Protein AF-A0A952ABS6-F1 (afdb_monomer_lite)

Structure (mmCIF, N/CA/C/O backbone):
data_AF-A0A952ABS6-F1
#
_entry.id   AF-A0A952ABS6-F1
#
loop_
_atom_site.group_PDB
_atom_site.id
_atom_site.type_symbol
_atom_site.label_atom_id
_atom_site.label_alt_id
_atom_site.label_comp_id
_atom_site.label_asym_id
_atom_site.label_entity_id
_atom_site.label_seq_id
_atom_site.pdbx_PDB_ins_code
_atom_site.Cartn_x
_atom_site.Cartn_y
_atom_site.Cartn_z
_atom_site.occupancy
_atom_site.B_iso_or_equiv
_atom_site.auth_seq_id
_atom_site.auth_comp_id
_atom_site.auth_asym_id
_atom_site.auth_atom_id
_atom_site.pdbx_PDB_model_num
ATOM 1 N N . MET A 1 1 ? -28.566 24.657 28.732 1.00 43.69 1 MET A N 1
ATOM 2 C CA . MET A 1 1 ? -28.739 23.446 27.891 1.00 43.69 1 MET A CA 1
ATOM 3 C C . MET A 1 1 ? -27.414 23.013 27.232 1.00 43.69 1 MET A C 1
ATOM 5 O O . MET A 1 1 ? -27.312 23.032 26.015 1.00 43.69 1 MET A O 1
ATOM 9 N N . ALA A 1 2 ? -26.382 22.631 28.003 1.00 53.41 2 ALA A N 1
ATOM 10 C CA . ALA A 1 2 ? -25.052 22.272 27.458 1.00 53.41 2 ALA A CA 1
ATOM 11 C C . ALA A 1 2 ? -24.601 20.821 27.749 1.00 53.41 2 ALA A C 1
ATOM 13 O O . ALA A 1 2 ? -23.587 20.371 27.221 1.00 53.41 2 ALA A O 1
ATOM 14 N N . VAL A 1 3 ? -25.370 20.070 28.546 1.00 54.31 3 VAL A N 1
ATOM 15 C CA . VAL A 1 3 ? -24.976 18.758 29.097 1.00 54.31 3 VAL A CA 1
ATOM 16 C C . VAL A 1 3 ? -24.986 17.621 28.054 1.00 54.31 3 VAL A C 1
ATOM 18 O O . VAL A 1 3 ? -24.250 16.655 28.204 1.00 54.31 3 VAL A O 1
ATOM 21 N N . GLY A 1 4 ? -25.715 17.751 26.937 1.00 58.44 4 GLY A N 1
ATOM 22 C CA . GLY A 1 4 ? -25.792 16.701 25.902 1.00 58.44 4 GLY A CA 1
ATOM 23 C C . GLY A 1 4 ? -24.719 16.742 24.798 1.00 58.44 4 GLY A C 1
ATOM 24 O O . GLY A 1 4 ? -24.521 15.750 24.103 1.00 58.44 4 GLY A O 1
ATOM 25 N N . ARG A 1 5 ? -24.003 17.862 24.603 1.00 61.94 5 ARG A N 1
ATOM 26 C CA . ARG A 1 5 ? -23.089 18.034 23.447 1.00 61.94 5 ARG A CA 1
ATOM 27 C C . ARG A 1 5 ? -21.699 17.431 23.674 1.00 61.94 5 ARG A C 1
ATOM 29 O O . ARG A 1 5 ? -21.078 16.942 22.735 1.00 61.94 5 ARG A O 1
ATOM 36 N N . GLN A 1 6 ? -21.221 17.454 24.915 1.00 67.75 6 GLN A N 1
ATOM 37 C CA . GLN A 1 6 ? -19.908 16.925 25.292 1.00 67.75 6 GLN A CA 1
ATOM 38 C C . GLN A 1 6 ? -19.777 15.392 25.153 1.00 67.75 6 GLN A C 1
ATOM 40 O O . GLN A 1 6 ? -18.781 14.957 24.569 1.00 67.75 6 GLN A O 1
ATOM 45 N N . PRO A 1 7 ? -20.747 14.555 25.587 1.00 73.69 7 PRO A N 1
ATOM 46 C CA . PRO A 1 7 ? -20.648 13.101 25.401 1.00 73.69 7 PRO A CA 1
ATOM 47 C C . PRO A 1 7 ? -20.715 12.691 23.922 1.00 73.69 7 PRO A C 1
ATOM 49 O O . PRO A 1 7 ? -19.997 11.781 23.497 1.00 73.69 7 PRO A O 1
ATOM 52 N N . ALA A 1 8 ? -21.504 13.408 23.113 1.00 82.88 8 ALA A N 1
ATOM 53 C CA . ALA A 1 8 ? -21.581 13.193 21.669 1.00 82.88 8 ALA A CA 1
ATOM 54 C C . ALA A 1 8 ? -20.258 13.544 20.966 1.00 82.88 8 ALA A C 1
ATOM 56 O O . ALA A 1 8 ? -19.750 12.747 20.180 1.00 82.88 8 ALA A O 1
ATOM 57 N N . LEU A 1 9 ? -19.655 14.695 21.292 1.00 87.06 9 LEU A N 1
ATOM 58 C CA . LEU A 1 9 ? -18.362 15.103 20.731 1.00 87.06 9 LEU A CA 1
ATOM 59 C C . LEU A 1 9 ? -17.240 14.126 21.106 1.00 87.06 9 LEU A C 1
ATOM 61 O O . LEU A 1 9 ? -16.433 13.767 20.252 1.00 87.06 9 LEU A O 1
ATOM 65 N N . ARG A 1 10 ? -17.207 13.665 22.362 1.00 87.88 10 ARG A N 1
ATOM 66 C CA . ARG A 1 10 ? -16.225 12.678 22.835 1.00 87.88 10 ARG A CA 1
ATOM 67 C C . ARG A 1 10 ? -16.349 11.355 22.078 1.00 87.88 10 ARG A C 1
ATOM 69 O O . ARG A 1 10 ? -15.339 10.805 21.648 1.00 87.88 10 ARG A O 1
ATOM 76 N N . SER A 1 11 ? -17.575 10.874 21.891 1.00 88.19 11 SER A N 1
ATOM 77 C CA . SER A 1 11 ? -17.846 9.636 21.151 1.00 88.19 11 SER A CA 1
ATOM 78 C C . SER A 1 11 ? -17.465 9.765 19.676 1.00 88.19 11 SER A C 1
ATOM 80 O O . SER A 1 11 ? -16.842 8.865 19.120 1.00 88.19 11 SER A O 1
ATOM 82 N N . LEU A 1 12 ? -17.765 10.914 19.061 1.00 90.75 12 LEU A N 1
A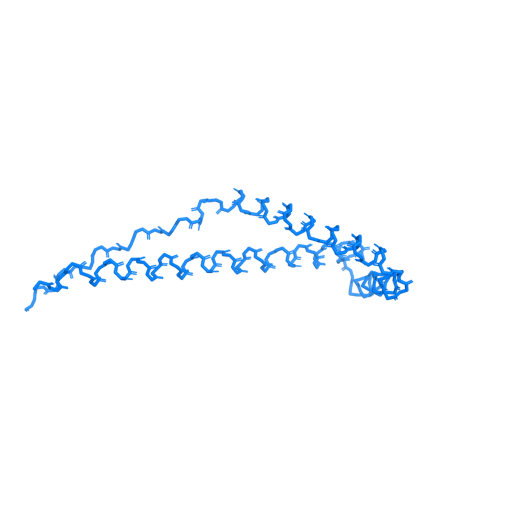TOM 83 C CA . LEU A 1 12 ? -17.406 11.208 17.676 1.00 90.75 12 LEU A CA 1
ATOM 84 C C . LEU A 1 12 ? -15.883 11.279 17.480 1.00 90.75 12 LEU A C 1
ATOM 86 O O . LEU A 1 12 ? -15.354 10.679 16.548 1.00 90.75 12 LEU A O 1
ATOM 90 N N . LEU A 1 13 ? -15.168 11.971 18.372 1.00 92.94 13 LEU A N 1
ATOM 91 C CA . LEU A 1 13 ? -13.707 12.055 18.333 1.00 92.94 13 LEU A CA 1
ATOM 92 C C . LEU A 1 13 ? -13.066 10.675 18.505 1.00 92.94 13 LEU A C 1
ATOM 94 O O . LEU A 1 13 ? -12.170 10.316 17.745 1.00 92.94 13 LEU A O 1
ATOM 98 N N . HIS A 1 14 ? -13.551 9.890 19.470 1.00 91.69 14 HIS A N 1
ATOM 99 C CA . HIS A 1 14 ? -13.095 8.519 19.681 1.00 91.69 14 HIS A CA 1
ATOM 100 C C . HIS A 1 14 ? -13.315 7.654 18.436 1.00 91.69 14 HIS A C 1
ATOM 102 O O . HIS A 1 14 ? -12.404 6.946 18.012 1.00 91.69 14 HIS A O 1
ATOM 108 N N . PHE A 1 15 ? -14.488 7.768 17.808 1.00 92.81 15 PHE A N 1
ATOM 109 C CA . PHE A 1 15 ? -14.789 7.068 16.566 1.00 92.81 15 PHE A CA 1
ATOM 110 C C . PHE A 1 15 ? -13.811 7.422 15.444 1.00 92.81 15 PHE A C 1
ATOM 112 O O . PHE A 1 15 ? -13.237 6.522 14.834 1.00 92.81 15 PHE A O 1
ATOM 119 N N . TYR A 1 16 ? -13.566 8.711 15.198 1.00 94.88 16 TYR A N 1
ATOM 120 C CA . TYR A 1 16 ? -12.642 9.128 14.143 1.00 94.88 16 TYR A CA 1
ATOM 121 C C . TYR A 1 16 ? -11.192 8.744 14.433 1.00 94.88 16 TYR A C 1
ATOM 123 O O . TYR A 1 16 ? -10.505 8.290 13.522 1.00 94.88 16 TYR A O 1
ATOM 131 N N . LEU A 1 17 ? -10.724 8.865 15.679 1.00 96.00 17 LEU A N 1
ATOM 132 C CA . LEU A 1 17 ? -9.381 8.412 16.057 1.00 96.00 17 LEU A CA 1
ATOM 133 C C . LEU A 1 17 ? -9.213 6.910 15.813 1.00 96.00 17 LEU A C 1
ATOM 135 O O . LEU A 1 17 ? -8.210 6.486 15.238 1.00 96.00 17 LEU A O 1
ATOM 139 N N . HIS A 1 18 ? -10.215 6.113 16.188 1.00 95.81 18 HIS A N 1
ATOM 140 C CA . HIS A 1 18 ? -10.217 4.674 15.946 1.00 95.81 18 HIS A CA 1
ATOM 141 C C . HIS A 1 18 ? -10.241 4.345 14.452 1.00 95.81 18 HIS A C 1
ATOM 143 O O . HIS A 1 18 ? -9.446 3.530 13.988 1.00 95.81 18 HIS A O 1
ATOM 149 N N . LEU A 1 19 ? -11.095 5.018 13.677 1.00 95.31 19 LEU A N 1
ATOM 150 C CA . LEU A 1 19 ? -11.196 4.824 12.231 1.00 95.31 19 LEU A CA 1
ATOM 151 C C . LEU A 1 19 ? -9.892 5.199 11.510 1.00 95.31 19 LEU A C 1
ATOM 153 O O . LEU A 1 19 ? -9.447 4.468 10.622 1.00 95.31 19 LEU A O 1
ATOM 157 N N . ILE A 1 20 ? -9.250 6.301 11.909 1.00 97.31 20 ILE A N 1
ATOM 158 C CA . ILE A 1 20 ? -7.944 6.719 11.385 1.00 97.31 20 ILE A CA 1
ATOM 159 C C . ILE A 1 20 ? -6.883 5.680 11.747 1.00 97.31 20 ILE A C 1
ATOM 161 O O . ILE A 1 20 ? -6.138 5.254 10.869 1.00 97.31 20 ILE A O 1
ATOM 165 N N . GLY A 1 21 ? -6.842 5.216 12.999 1.00 96.69 21 GLY A N 1
ATOM 166 C CA . GLY A 1 21 ? -5.911 4.173 13.435 1.00 96.69 21 GLY A CA 1
ATOM 167 C C . GLY A 1 21 ? -6.102 2.863 12.668 1.00 96.69 21 GLY A C 1
ATOM 168 O O . GLY A 1 21 ? -5.134 2.260 12.195 1.00 96.69 21 GLY A O 1
ATOM 169 N N . PHE A 1 22 ? -7.349 2.441 12.465 1.00 97.31 22 PHE A N 1
ATOM 170 C CA . PHE A 1 22 ? -7.695 1.274 11.658 1.00 97.31 22 PHE A CA 1
ATOM 171 C C . PHE A 1 22 ? -7.248 1.437 10.198 1.00 97.31 22 PHE A C 1
ATOM 173 O O . PHE A 1 22 ? -6.608 0.541 9.642 1.00 97.31 22 PHE A O 1
ATOM 180 N N . THR A 1 23 ? -7.526 2.589 9.588 1.00 96.25 23 THR A N 1
ATOM 181 C CA . THR A 1 23 ? -7.174 2.877 8.189 1.00 96.25 23 THR A CA 1
ATOM 182 C C . THR A 1 23 ? -5.661 2.959 8.003 1.00 96.25 23 THR A C 1
ATOM 184 O O . THR A 1 23 ? -5.114 2.278 7.139 1.00 96.25 23 THR A O 1
ATOM 187 N N . ALA A 1 24 ? -4.963 3.715 8.854 1.00 97.38 24 ALA A N 1
ATOM 188 C CA . ALA A 1 24 ? -3.513 3.879 8.799 1.00 97.38 24 ALA A CA 1
ATOM 189 C C . ALA A 1 24 ? -2.784 2.547 9.006 1.00 97.38 24 ALA A C 1
ATOM 191 O O . ALA A 1 24 ? -1.886 2.206 8.241 1.00 97.38 24 ALA A O 1
ATOM 192 N N . SER A 1 25 ? -3.209 1.746 9.988 1.00 97.69 25 SER A N 1
ATOM 193 C CA . SER A 1 25 ? -2.635 0.411 10.193 1.00 97.69 25 SER A CA 1
ATOM 194 C C . SER A 1 25 ? -2.944 -0.541 9.035 1.00 97.69 25 SER A C 1
ATOM 196 O O . SER A 1 25 ? -2.095 -1.352 8.682 1.00 97.69 25 SER A O 1
ATOM 198 N N . THR A 1 26 ? -4.121 -0.447 8.404 1.00 97.38 26 THR A N 1
ATOM 199 C CA . THR A 1 26 ? -4.435 -1.237 7.197 1.00 97.38 26 THR A CA 1
ATOM 200 C C . THR A 1 26 ? -3.518 -0.855 6.040 1.00 97.38 26 THR A C 1
ATOM 202 O O . THR A 1 26 ? -2.943 -1.741 5.417 1.00 97.38 26 THR A O 1
ATOM 205 N N . LEU A 1 27 ? -3.315 0.443 5.802 1.00 96.50 27 LEU A N 1
ATOM 206 C CA . LEU A 1 27 ? -2.397 0.939 4.775 1.00 96.50 27 LEU A CA 1
ATOM 207 C C . LEU A 1 27 ? -0.943 0.527 5.056 1.00 96.50 27 LEU A C 1
ATOM 209 O O . LEU A 1 27 ? -0.208 0.143 4.149 1.00 96.50 27 LEU A O 1
ATOM 213 N N . LEU A 1 28 ? -0.515 0.559 6.318 1.00 98.12 28 LEU A N 1
ATOM 214 C CA . LEU A 1 28 ? 0.820 0.099 6.691 1.00 98.12 28 LEU A CA 1
ATOM 215 C C . LEU A 1 28 ? 0.988 -1.404 6.428 1.00 98.12 28 LEU A C 1
ATOM 217 O O . LEU A 1 28 ? 2.020 -1.828 5.913 1.00 98.12 28 LEU A O 1
ATOM 221 N N . LEU A 1 29 ? -0.038 -2.206 6.721 1.00 98.25 29 LEU A N 1
ATOM 222 C CA . LEU A 1 29 ? -0.036 -3.638 6.430 1.00 98.25 29 LEU A CA 1
ATOM 223 C C . LEU A 1 29 ? -0.022 -3.930 4.924 1.00 98.25 29 LEU A C 1
ATOM 225 O O . LEU A 1 29 ? 0.668 -4.863 4.523 1.00 98.25 29 LEU A O 1
ATOM 229 N N . THR A 1 30 ? -0.707 -3.149 4.076 1.00 97.88 30 THR A N 1
ATOM 230 C CA . THR A 1 30 ? -0.610 -3.338 2.614 1.00 97.88 30 THR A CA 1
ATOM 231 C C . THR A 1 30 ? 0.819 -3.115 2.122 1.00 97.88 30 THR A C 1
ATOM 233 O O . THR A 1 30 ? 1.342 -3.936 1.373 1.00 97.88 30 THR A O 1
ATOM 236 N N . TRP A 1 31 ? 1.486 -2.056 2.596 1.00 97.56 31 TRP A N 1
ATOM 237 C CA . TRP A 1 31 ? 2.897 -1.806 2.280 1.00 97.56 31 TRP A CA 1
ATOM 238 C C . TRP A 1 31 ? 3.821 -2.896 2.827 1.00 97.56 31 TRP A C 1
ATOM 240 O O . TRP A 1 31 ? 4.707 -3.363 2.112 1.00 97.56 31 TRP A O 1
ATOM 250 N N . GLY A 1 32 ? 3.584 -3.346 4.062 1.00 97.81 32 GLY A N 1
ATOM 251 C CA . GLY A 1 32 ? 4.318 -4.454 4.669 1.00 97.81 32 GLY A CA 1
ATOM 252 C C . GLY A 1 32 ? 4.190 -5.746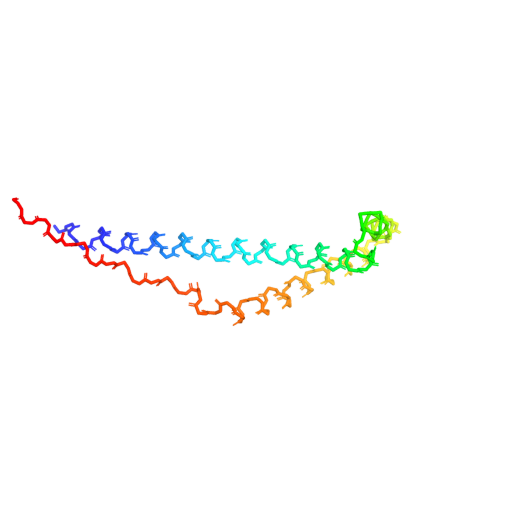 3.863 1.00 97.81 32 GLY A C 1
ATOM 253 O O . GLY A 1 32 ? 5.190 -6.416 3.628 1.00 97.81 32 GLY A O 1
ATOM 254 N N . LEU A 1 33 ? 2.994 -6.068 3.365 1.00 97.81 33 LEU A N 1
ATOM 255 C CA . LEU A 1 33 ? 2.776 -7.240 2.515 1.00 97.81 33 LEU A CA 1
ATOM 256 C C . LEU A 1 33 ? 3.489 -7.128 1.164 1.00 97.81 33 LEU A C 1
ATOM 258 O O . LEU A 1 33 ? 4.048 -8.124 0.710 1.00 97.81 33 LEU A O 1
ATOM 262 N N . PHE A 1 34 ? 3.554 -5.944 0.546 1.00 95.75 34 PHE A N 1
ATOM 263 C CA . PHE A 1 34 ? 4.389 -5.760 -0.647 1.00 95.75 34 PHE A CA 1
ATOM 264 C C . PHE A 1 34 ? 5.873 -5.935 -0.343 1.00 95.75 34 PHE A C 1
ATOM 266 O O . PHE A 1 34 ? 6.557 -6.646 -1.072 1.00 95.75 34 PHE A O 1
ATOM 273 N N . ALA A 1 35 ? 6.373 -5.346 0.743 1.00 95.38 35 ALA A N 1
ATOM 274 C CA . ALA A 1 35 ? 7.764 -5.530 1.142 1.00 95.38 35 ALA A CA 1
ATOM 275 C C . ALA A 1 35 ? 8.081 -7.017 1.381 1.00 95.38 35 ALA A C 1
ATOM 277 O O . ALA A 1 35 ? 9.049 -7.536 0.828 1.00 95.38 35 ALA A O 1
ATOM 278 N N . LEU A 1 36 ? 7.223 -7.729 2.120 1.00 97.12 36 LEU A N 1
ATOM 279 C CA . LEU A 1 36 ? 7.347 -9.170 2.360 1.00 97.12 36 LEU A CA 1
ATOM 280 C C . LEU A 1 36 ? 7.281 -9.986 1.066 1.00 97.12 36 LEU A C 1
ATOM 282 O O . LEU A 1 36 ? 8.031 -10.946 0.921 1.00 97.12 36 LEU A O 1
ATOM 286 N N . PHE A 1 37 ? 6.438 -9.596 0.108 1.00 96.19 37 PHE A N 1
ATOM 287 C CA . PHE A 1 37 ? 6.380 -10.231 -1.206 1.00 96.19 37 PHE A CA 1
ATOM 288 C C . PHE A 1 37 ? 7.711 -10.099 -1.957 1.00 96.19 37 PHE A C 1
ATOM 290 O O . PHE A 1 37 ? 8.231 -11.092 -2.461 1.00 96.19 37 PHE A O 1
ATOM 297 N N . PHE A 1 38 ? 8.314 -8.908 -1.978 1.00 96.44 38 PHE A N 1
ATOM 298 C CA . PHE A 1 38 ? 9.629 -8.705 -2.594 1.00 96.44 38 PHE A CA 1
ATOM 299 C C . PHE A 1 38 ? 10.746 -9.457 -1.860 1.00 96.44 38 PHE A C 1
ATOM 301 O O . PHE A 1 38 ? 11.624 -10.022 -2.509 1.00 96.44 38 PHE A O 1
ATOM 308 N N . VAL A 1 39 ? 10.697 -9.521 -0.526 1.00 98.12 39 VAL A N 1
ATOM 309 C CA . VAL A 1 39 ? 11.619 -10.338 0.280 1.00 98.12 39 VAL A CA 1
ATOM 310 C C . VAL A 1 39 ? 11.479 -11.820 -0.073 1.00 98.12 39 VAL A C 1
ATOM 312 O O . VAL A 1 39 ? 12.486 -12.490 -0.290 1.00 98.12 39 VAL A O 1
ATOM 315 N N . ALA A 1 40 ? 10.251 -12.327 -0.195 1.00 98.12 40 ALA A N 1
ATOM 316 C CA . ALA A 1 40 ? 9.991 -13.712 -0.578 1.00 98.12 40 ALA A CA 1
ATOM 317 C C . ALA A 1 40 ? 10.505 -14.016 -1.998 1.00 98.12 40 ALA A C 1
ATOM 319 O O . ALA A 1 40 ? 11.186 -15.020 -2.201 1.00 98.12 40 ALA A O 1
ATOM 320 N N . LEU A 1 41 ? 10.270 -13.121 -2.966 1.00 97.56 41 LEU A N 1
ATOM 321 C CA . LEU A 1 41 ? 10.829 -13.230 -4.322 1.00 97.56 41 LEU A CA 1
ATOM 322 C C . LEU A 1 41 ? 12.364 -13.139 -4.354 1.00 97.56 41 LEU A C 1
ATOM 324 O O . LEU A 1 41 ? 13.002 -13.681 -5.253 1.00 97.56 41 LEU A O 1
ATOM 328 N N . GLY A 1 42 ? 12.958 -12.446 -3.384 1.00 97.00 42 GLY A N 1
ATOM 329 C CA . GLY A 1 42 ? 14.400 -12.350 -3.169 1.00 97.00 42 GLY A CA 1
ATOM 330 C C . GLY A 1 42 ? 15.006 -13.531 -2.403 1.00 97.00 42 GLY A C 1
ATOM 331 O O . GLY A 1 42 ? 16.143 -13.433 -1.942 1.00 97.00 42 GLY A O 1
ATOM 332 N N . GLY A 1 43 ? 14.262 -14.622 -2.194 1.00 97.31 43 GLY A N 1
ATOM 333 C CA . GLY A 1 43 ? 14.751 -15.782 -1.444 1.00 97.31 43 GLY A CA 1
ATOM 334 C C . GLY A 1 43 ? 14.993 -15.490 0.039 1.00 97.31 43 GLY A C 1
ATOM 335 O O . GLY A 1 43 ? 15.901 -16.063 0.631 1.00 97.31 43 GLY A O 1
ATOM 336 N N . PHE A 1 44 ? 14.214 -14.578 0.630 1.00 97.62 44 PHE A N 1
ATOM 337 C CA . PHE A 1 44 ? 14.337 -14.138 2.026 1.00 97.62 44 PHE A CA 1
ATOM 338 C C . PHE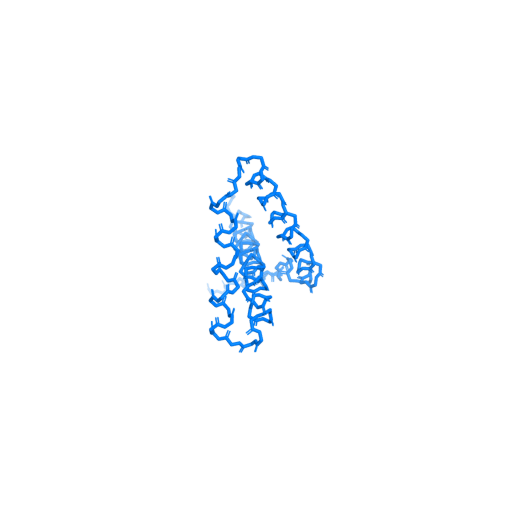 A 1 44 ? 15.698 -13.518 2.382 1.00 97.62 44 PHE A C 1
ATOM 340 O O . PHE A 1 44 ? 16.136 -13.578 3.528 1.00 97.62 44 PHE A O 1
ATOM 347 N N . SER A 1 45 ? 16.354 -12.882 1.408 1.00 97.12 45 SER A N 1
ATOM 348 C CA . SER A 1 45 ? 17.637 -12.195 1.589 1.00 97.12 45 SER A CA 1
ATOM 349 C C . SER A 1 45 ? 17.534 -10.700 1.280 1.00 97.12 45 SER A C 1
ATOM 351 O O . SER A 1 45 ? 16.705 -10.273 0.471 1.00 97.12 45 SER A O 1
ATOM 353 N N . LEU A 1 46 ? 18.397 -9.893 1.909 1.00 97.19 46 LEU A N 1
ATOM 354 C CA . LEU A 1 46 ? 18.480 -8.459 1.622 1.00 97.19 46 LEU A CA 1
ATOM 355 C C . LEU A 1 46 ? 18.987 -8.205 0.196 1.00 97.19 46 LEU A C 1
ATOM 357 O O . LEU A 1 46 ? 18.422 -7.371 -0.508 1.00 97.19 46 LEU A O 1
ATOM 361 N N . ASP A 1 47 ? 19.988 -8.963 -0.254 1.00 98.00 47 ASP A N 1
ATOM 362 C CA . ASP A 1 47 ? 20.524 -8.853 -1.615 1.00 98.00 47 ASP A CA 1
ATOM 363 C C . ASP A 1 47 ? 19.463 -9.199 -2.662 1.00 98.00 47 ASP A C 1
ATOM 365 O O . ASP A 1 47 ? 19.288 -8.480 -3.647 1.00 98.00 47 ASP A O 1
ATOM 369 N N . GLY A 1 48 ? 18.684 -10.256 -2.419 1.00 97.75 48 GLY A N 1
ATOM 370 C CA . GLY A 1 48 ? 17.570 -10.625 -3.280 1.00 97.75 48 GLY A CA 1
ATOM 371 C C . GLY A 1 48 ? 16.460 -9.575 -3.291 1.00 97.75 48 GLY A C 1
ATOM 372 O O . GLY A 1 48 ? 15.963 -9.245 -4.366 1.00 97.75 48 GLY A O 1
ATOM 373 N N . LEU A 1 49 ? 16.106 -8.992 -2.138 1.00 97.75 49 LEU A N 1
ATOM 374 C CA . LEU A 1 49 ? 15.173 -7.860 -2.073 1.00 97.75 49 LEU A CA 1
ATOM 375 C C . LEU A 1 49 ? 15.670 -6.691 -2.939 1.00 97.75 49 LEU A C 1
ATOM 377 O O . LEU A 1 49 ? 14.926 -6.198 -3.789 1.00 97.75 49 LEU A O 1
ATOM 381 N N . MET A 1 50 ? 16.926 -6.274 -2.762 1.00 98.00 50 MET A N 1
ATOM 382 C CA . MET A 1 50 ? 17.521 -5.178 -3.534 1.00 98.00 50 MET A CA 1
ATOM 383 C C . MET A 1 50 ? 17.555 -5.493 -5.031 1.00 98.00 50 MET A C 1
ATOM 385 O O . MET A 1 50 ? 17.253 -4.625 -5.852 1.00 98.00 50 MET A O 1
ATOM 389 N N . HIS A 1 51 ? 17.826 -6.745 -5.399 1.00 98.19 51 HIS A N 1
ATOM 390 C CA . HIS A 1 51 ? 17.782 -7.190 -6.787 1.00 98.19 51 HIS A CA 1
ATOM 391 C C . HIS A 1 51 ? 16.370 -7.082 -7.387 1.00 98.19 51 HIS A C 1
ATOM 393 O O . HIS A 1 51 ? 16.207 -6.551 -8.488 1.00 98.19 51 HIS A O 1
ATOM 399 N N . GLN A 1 52 ? 15.330 -7.513 -6.663 1.00 97.62 52 GLN A N 1
ATOM 400 C CA . GLN A 1 52 ? 13.944 -7.397 -7.133 1.00 97.62 52 GLN A CA 1
ATOM 401 C C . GLN A 1 52 ? 13.480 -5.935 -7.236 1.00 97.62 52 GLN A C 1
ATOM 403 O O . GLN A 1 52 ? 12.819 -5.567 -8.210 1.00 97.62 52 GLN A O 1
ATOM 408 N N . LEU A 1 53 ? 13.865 -5.078 -6.284 1.00 97.19 53 LEU A N 1
ATOM 409 C CA . LEU A 1 53 ? 13.578 -3.640 -6.342 1.00 97.19 53 LEU A CA 1
ATOM 410 C C . LEU A 1 53 ? 14.267 -2.968 -7.534 1.00 97.19 53 LEU A C 1
ATOM 412 O O . LEU A 1 53 ? 13.636 -2.173 -8.238 1.00 97.19 53 LEU A O 1
ATOM 416 N N . ASN A 1 54 ? 15.526 -3.317 -7.803 1.00 98.06 54 ASN A N 1
ATOM 417 C CA . ASN A 1 54 ? 16.249 -2.829 -8.973 1.00 98.06 54 ASN A CA 1
ATOM 418 C C . ASN A 1 54 ? 15.567 -3.275 -10.275 1.00 98.06 54 ASN A C 1
ATOM 420 O O . ASN A 1 54 ? 15.334 -2.457 -11.162 1.00 98.06 54 ASN A O 1
ATOM 424 N N . ASN A 1 55 ? 15.162 -4.545 -10.363 1.00 96.69 55 ASN A N 1
ATOM 425 C CA . ASN A 1 55 ? 14.454 -5.079 -11.528 1.00 96.69 55 ASN A CA 1
ATOM 426 C C . ASN A 1 55 ? 13.131 -4.347 -11.794 1.00 96.69 55 ASN A C 1
ATOM 428 O O . ASN A 1 55 ? 12.836 -4.006 -12.943 1.00 96.69 55 ASN A O 1
ATOM 432 N N . LEU A 1 56 ? 12.333 -4.086 -10.752 1.00 96.00 56 LEU A N 1
ATOM 433 C CA . LEU A 1 56 ? 11.096 -3.315 -10.882 1.00 96.00 56 LEU A CA 1
ATOM 434 C C . LEU A 1 56 ? 11.388 -1.881 -11.344 1.00 96.00 56 LEU A C 1
ATOM 436 O O . LEU A 1 56 ? 10.794 -1.412 -12.316 1.00 96.00 56 LEU A O 1
ATOM 440 N N . THR A 1 57 ? 12.307 -1.201 -10.661 1.00 97.19 57 THR A N 1
ATOM 441 C CA . THR A 1 57 ? 12.610 0.216 -10.900 1.00 97.19 57 THR A CA 1
ATOM 442 C C . THR A 1 57 ? 13.159 0.434 -12.305 1.00 97.19 57 THR A C 1
ATOM 444 O O . THR A 1 57 ? 12.659 1.296 -13.026 1.00 97.19 57 THR A O 1
ATOM 447 N N . ALA A 1 58 ? 14.108 -0.397 -12.745 1.00 97.88 58 ALA A N 1
ATOM 448 C CA . ALA A 1 58 ? 14.668 -0.325 -14.091 1.00 97.88 58 ALA A CA 1
ATOM 449 C C . ALA A 1 58 ? 13.583 -0.483 -15.170 1.00 97.88 58 ALA A C 1
ATOM 451 O O . ALA A 1 58 ? 13.545 0.280 -16.136 1.00 97.88 58 ALA A O 1
ATOM 452 N N . ARG A 1 59 ? 12.647 -1.427 -14.984 1.00 96.50 59 ARG A N 1
ATOM 453 C CA . ARG A 1 59 ? 11.526 -1.638 -15.914 1.00 96.50 59 ARG A CA 1
ATOM 454 C C . ARG A 1 59 ? 10.527 -0.484 -15.921 1.00 96.50 59 ARG A C 1
ATOM 456 O O . ARG A 1 59 ? 9.977 -0.202 -16.981 1.00 96.50 59 ARG A O 1
ATOM 463 N N . TYR A 1 60 ? 10.277 0.146 -14.773 1.00 97.00 60 TYR A N 1
ATOM 464 C CA . TYR A 1 60 ? 9.369 1.290 -14.668 1.00 97.00 60 TYR A CA 1
ATOM 465 C C . TYR A 1 60 ? 9.968 2.551 -15.303 1.00 97.00 60 TYR A C 1
ATOM 467 O O . TYR A 1 60 ? 9.287 3.229 -16.064 1.00 97.00 60 TYR A O 1
ATOM 475 N N . VAL A 1 61 ? 11.247 2.840 -15.046 1.00 97.62 61 VAL A N 1
ATOM 476 C CA . VAL A 1 61 ? 11.941 4.019 -15.595 1.00 97.62 61 VAL A CA 1
ATOM 477 C C . VAL A 1 61 ? 12.101 3.929 -17.114 1.00 97.62 61 VAL A C 1
ATOM 479 O O . VAL A 1 61 ? 11.936 4.927 -17.805 1.00 97.62 61 VAL A O 1
ATOM 482 N N . ALA A 1 62 ? 12.368 2.736 -17.650 1.00 97.88 62 ALA A N 1
ATOM 483 C CA . ALA A 1 62 ? 12.485 2.520 -19.093 1.00 97.88 62 ALA A CA 1
ATOM 484 C C . ALA A 1 62 ? 11.127 2.400 -19.822 1.00 97.88 62 ALA A C 1
ATOM 486 O O . ALA A 1 62 ? 11.091 2.149 -21.028 1.00 97.88 62 ALA A O 1
ATOM 487 N N . ALA A 1 63 ? 9.999 2.494 -19.113 1.00 97.69 63 ALA A N 1
ATOM 488 C CA . ALA A 1 63 ? 8.680 2.304 -19.702 1.00 97.69 63 ALA A CA 1
ATOM 489 C C . ALA A 1 63 ? 8.189 3.552 -20.455 1.00 97.69 63 ALA A C 1
ATOM 491 O O . ALA A 1 63 ? 8.395 4.685 -20.029 1.00 97.69 63 ALA A O 1
ATOM 492 N N . SER A 1 64 ? 7.465 3.333 -21.557 1.00 97.88 64 SER A N 1
ATOM 493 C CA . SER A 1 64 ? 6.710 4.393 -22.230 1.00 97.88 64 SER A CA 1
ATOM 494 C C . SER A 1 64 ? 5.562 4.909 -21.342 1.00 97.88 64 SER A C 1
ATOM 496 O O . SER A 1 64 ? 5.129 4.193 -20.431 1.00 97.88 64 SER A O 1
ATOM 498 N N . PRO A 1 65 ? 5.009 6.108 -21.613 1.00 97.31 65 PRO A N 1
ATOM 499 C CA . PRO A 1 65 ? 3.917 6.677 -20.817 1.00 97.31 65 PRO A CA 1
ATOM 500 C C . PRO A 1 65 ? 2.709 5.741 -20.633 1.00 97.31 65 PRO A C 1
ATOM 502 O O . PRO A 1 65 ? 2.235 5.568 -19.509 1.00 97.31 65 PRO A O 1
ATOM 505 N N . ASP A 1 66 ? 2.272 5.052 -21.692 1.00 96.75 66 ASP A N 1
ATOM 506 C CA . ASP A 1 66 ? 1.145 4.104 -21.625 1.00 96.75 66 ASP A CA 1
ATOM 507 C C . ASP A 1 66 ? 1.447 2.895 -20.727 1.00 96.75 66 ASP A C 1
ATOM 509 O O . ASP A 1 66 ? 0.597 2.409 -19.969 1.00 96.75 66 ASP A O 1
ATOM 513 N N . ARG A 1 67 ? 2.697 2.418 -20.755 1.00 96.62 67 ARG A N 1
ATOM 514 C CA . ARG A 1 67 ? 3.145 1.334 -19.876 1.00 96.62 67 ARG A CA 1
ATOM 515 C C . ARG A 1 67 ? 3.231 1.804 -18.428 1.00 96.62 67 ARG A C 1
ATOM 517 O O . ARG A 1 67 ? 2.830 1.053 -17.545 1.00 96.62 67 ARG A O 1
ATOM 524 N N . ILE A 1 68 ? 3.676 3.035 -18.167 1.00 98.19 68 ILE A N 1
ATOM 525 C CA . ILE A 1 68 ? 3.666 3.635 -16.822 1.00 98.19 68 ILE A CA 1
ATOM 526 C C . ILE A 1 68 ? 2.238 3.718 -16.268 1.00 98.19 68 ILE A C 1
ATOM 528 O O . ILE A 1 68 ? 2.013 3.372 -15.107 1.00 98.19 68 ILE A O 1
ATOM 532 N N . ALA A 1 69 ? 1.263 4.132 -17.081 1.00 97.62 69 ALA A N 1
ATOM 533 C CA . ALA A 1 69 ? -0.142 4.140 -16.673 1.00 97.62 69 ALA A CA 1
ATOM 534 C C . ALA A 1 69 ? -0.622 2.729 -16.292 1.00 97.62 69 ALA A C 1
ATOM 536 O O . ALA A 1 69 ? -1.235 2.537 -15.242 1.00 97.62 69 ALA A O 1
ATOM 537 N N . SER A 1 70 ? -0.245 1.723 -17.084 1.00 96.50 70 SER A N 1
ATOM 538 C CA . SER A 1 70 ? -0.541 0.317 -16.785 1.00 96.50 70 SER A CA 1
ATOM 539 C C . SER A 1 70 ? 0.119 -0.161 -15.484 1.00 96.50 70 SER A C 1
ATOM 541 O O . SER A 1 70 ? -0.546 -0.801 -14.670 1.00 96.50 70 SER A O 1
ATOM 543 N N . PHE A 1 71 ? 1.387 0.196 -15.229 1.00 96.31 71 PHE A N 1
ATOM 544 C CA . PHE A 1 71 ? 2.068 -0.093 -13.958 1.00 96.31 71 PHE A CA 1
ATOM 545 C C . PHE A 1 71 ? 1.293 0.471 -12.763 1.00 96.31 71 PHE A C 1
ATOM 547 O O . PHE A 1 71 ? 1.056 -0.245 -11.791 1.00 96.31 71 PHE A O 1
ATOM 554 N N . LYS A 1 72 ? 0.859 1.735 -12.847 1.00 96.75 72 LYS A N 1
ATOM 555 C CA . LYS A 1 72 ? 0.075 2.387 -11.788 1.00 96.75 72 LYS A CA 1
ATOM 556 C C . LYS A 1 72 ? -1.269 1.695 -11.573 1.00 96.75 72 LYS A C 1
ATOM 558 O O . LYS A 1 72 ? -1.635 1.448 -10.428 1.00 96.75 72 LYS A O 1
ATOM 563 N N . ASN A 1 73 ? -1.966 1.323 -12.645 1.00 97.94 73 ASN A N 1
ATOM 564 C CA . ASN A 1 73 ? -3.246 0.618 -12.551 1.00 97.94 73 ASN A CA 1
ATOM 565 C C . ASN A 1 73 ? -3.099 -0.745 -11.866 1.00 97.94 73 ASN A C 1
ATOM 567 O O . ASN A 1 73 ? -3.867 -1.054 -10.959 1.00 97.94 73 ASN A O 1
ATOM 571 N N . ILE A 1 74 ? -2.086 -1.533 -12.244 1.00 96.62 74 ILE A N 1
ATOM 572 C CA . ILE A 1 74 ? -1.796 -2.826 -11.605 1.00 96.62 74 ILE A CA 1
ATOM 573 C C . ILE A 1 74 ? -1.457 -2.627 -10.125 1.00 96.62 74 ILE A C 1
ATOM 575 O O . ILE A 1 74 ? -1.973 -3.345 -9.271 1.00 96.62 74 ILE A O 1
ATOM 579 N N . PHE A 1 75 ? -0.625 -1.633 -9.808 1.00 95.69 75 PHE A N 1
ATOM 580 C CA . PHE A 1 75 ? -0.239 -1.321 -8.435 1.00 95.69 75 PHE A CA 1
ATOM 581 C C . PHE A 1 75 ? -1.443 -0.927 -7.570 1.00 95.69 75 PHE A C 1
ATOM 583 O O . PHE A 1 75 ? -1.594 -1.448 -6.465 1.00 95.69 75 PHE A O 1
ATOM 590 N N . ILE A 1 76 ? -2.327 -0.063 -8.082 1.00 97.50 76 ILE A N 1
ATOM 591 C CA . ILE A 1 76 ? -3.566 0.347 -7.406 1.00 97.50 76 ILE A CA 1
ATOM 592 C C . ILE A 1 76 ? -4.504 -0.851 -7.230 1.00 97.50 76 ILE A C 1
ATOM 594 O O . ILE A 1 76 ? -5.010 -1.066 -6.132 1.00 97.50 76 ILE A O 1
ATOM 598 N N . ALA A 1 77 ? -4.705 -1.666 -8.269 1.00 98.19 77 ALA A N 1
ATOM 599 C CA . ALA A 1 77 ? -5.550 -2.855 -8.183 1.00 98.19 77 ALA A CA 1
ATOM 600 C C . ALA A 1 77 ? -5.035 -3.839 -7.120 1.00 98.19 77 ALA A C 1
ATOM 602 O O . ALA A 1 77 ? -5.808 -4.300 -6.281 1.00 98.19 77 ALA A O 1
ATOM 603 N N . ALA A 1 78 ? -3.724 -4.100 -7.089 1.00 97.19 78 ALA A N 1
ATOM 604 C CA . ALA A 1 78 ? -3.105 -4.937 -6.066 1.00 97.19 78 ALA A CA 1
ATOM 605 C C . ALA A 1 78 ? -3.280 -4.345 -4.655 1.00 97.19 78 ALA A C 1
ATOM 607 O O . ALA A 1 78 ? -3.631 -5.075 -3.728 1.00 97.19 78 ALA A O 1
ATOM 608 N N . HIS A 1 79 ? -3.101 -3.028 -4.490 1.00 97.19 79 HIS A N 1
ATOM 609 C CA . HIS A 1 79 ? -3.340 -2.343 -3.214 1.00 97.19 79 HIS A CA 1
ATOM 610 C C . HIS A 1 79 ? -4.778 -2.527 -2.734 1.00 97.19 79 HIS A C 1
ATOM 612 O O . HIS A 1 79 ? -4.991 -2.885 -1.579 1.00 97.19 79 HIS A O 1
ATOM 618 N N . LEU A 1 80 ? -5.757 -2.305 -3.614 1.00 97.69 80 LEU A N 1
ATOM 619 C CA . LEU A 1 80 ? -7.175 -2.417 -3.281 1.00 97.69 80 LEU A CA 1
ATOM 620 C C . LEU A 1 80 ? -7.564 -3.851 -2.916 1.00 97.69 80 LEU A C 1
ATOM 622 O O . LEU A 1 80 ? -8.281 -4.047 -1.938 1.00 97.69 80 LEU A O 1
ATOM 626 N N . LEU A 1 81 ? -7.060 -4.850 -3.647 1.00 98.31 81 LEU A N 1
ATOM 627 C CA . LEU A 1 81 ? -7.320 -6.261 -3.352 1.00 98.31 81 LEU A CA 1
ATOM 628 C C . LEU A 1 81 ? -6.768 -6.667 -1.981 1.00 98.31 81 LEU A C 1
ATOM 630 O O . LEU A 1 81 ? -7.486 -7.265 -1.178 1.00 98.31 81 LEU A O 1
ATOM 634 N N . ILE A 1 82 ? -5.516 -6.306 -1.684 1.00 98.31 82 ILE A N 1
ATOM 635 C CA . ILE A 1 82 ? -4.898 -6.615 -0.390 1.00 98.31 82 ILE A CA 1
ATOM 636 C C . ILE A 1 82 ? -5.596 -5.842 0.734 1.00 98.31 82 ILE A C 1
ATOM 638 O O . ILE A 1 82 ? -5.904 -6.426 1.773 1.00 98.31 82 ILE A O 1
ATOM 642 N N . ALA A 1 83 ? -5.892 -4.554 0.533 1.00 98.00 83 ALA A N 1
ATOM 643 C CA . ALA A 1 83 ? -6.616 -3.743 1.506 1.00 98.00 83 ALA A CA 1
ATOM 644 C C . ALA A 1 83 ? -7.996 -4.336 1.809 1.00 98.00 83 ALA A C 1
ATOM 646 O O . ALA A 1 83 ? -8.341 -4.493 2.976 1.00 98.00 83 ALA A O 1
ATOM 647 N N . ALA A 1 84 ? -8.761 -4.725 0.785 1.00 98.19 84 ALA A N 1
ATOM 648 C CA . ALA A 1 84 ? -10.060 -5.367 0.957 1.00 98.19 84 ALA A CA 1
ATOM 649 C C . ALA A 1 84 ? -9.936 -6.674 1.755 1.00 98.19 84 ALA A C 1
ATOM 651 O O . ALA A 1 84 ? -10.675 -6.869 2.720 1.00 98.19 84 ALA A O 1
ATOM 652 N N . GLY A 1 85 ? -8.957 -7.525 1.426 1.00 98.19 85 GLY A N 1
ATOM 653 C CA . GLY A 1 85 ? -8.669 -8.741 2.190 1.00 98.19 85 GLY A CA 1
ATOM 654 C C . GLY A 1 85 ? -8.361 -8.450 3.662 1.00 98.19 85 GLY A C 1
ATOM 655 O O . GLY A 1 85 ? -8.964 -9.045 4.552 1.00 98.19 85 GLY A O 1
ATOM 656 N N . LEU A 1 86 ? -7.487 -7.479 3.939 1.00 98.00 86 LEU A N 1
ATOM 657 C CA . LEU A 1 86 ? -7.155 -7.056 5.303 1.00 98.00 86 LEU A CA 1
ATOM 658 C C . LEU A 1 86 ? -8.361 -6.482 6.055 1.00 98.00 86 LEU A C 1
ATOM 660 O O . LEU A 1 86 ? -8.526 -6.771 7.237 1.00 98.00 86 LEU A O 1
ATOM 664 N N . ILE A 1 87 ? -9.210 -5.693 5.394 1.00 97.50 87 ILE A N 1
ATOM 665 C CA . ILE A 1 87 ? -10.432 -5.138 5.988 1.00 97.50 87 ILE A CA 1
ATOM 666 C C . ILE A 1 87 ? -11.390 -6.267 6.372 1.00 97.50 87 ILE A C 1
ATOM 668 O O . ILE A 1 87 ? -11.900 -6.270 7.489 1.00 97.50 87 ILE A O 1
ATOM 672 N N . VAL A 1 88 ? -11.595 -7.255 5.496 1.00 97.94 88 VAL A N 1
ATOM 673 C CA . VAL A 1 88 ? -12.441 -8.429 5.774 1.00 97.94 88 VAL A CA 1
ATOM 674 C C . VAL A 1 88 ? -11.893 -9.244 6.950 1.00 97.94 88 VAL A C 1
ATOM 676 O O . VAL A 1 88 ? -12.656 -9.646 7.837 1.00 97.94 88 VAL A O 1
ATOM 679 N N . LEU A 1 89 ? -10.576 -9.463 6.984 1.00 97.38 89 LEU A N 1
ATOM 680 C CA . LEU A 1 89 ? -9.897 -10.200 8.053 1.00 97.38 89 LEU A CA 1
ATOM 681 C C . LEU A 1 89 ? -9.909 -9.468 9.397 1.00 97.38 89 LEU A C 1
ATOM 683 O O . LEU A 1 89 ? -9.824 -10.125 10.426 1.00 97.38 89 LEU A O 1
ATOM 687 N N . ARG A 1 90 ? -9.998 -8.135 9.386 1.00 95.94 90 ARG A N 1
ATOM 688 C CA . ARG A 1 90 ? -9.966 -7.279 10.582 1.00 95.94 90 ARG A CA 1
ATOM 689 C C . ARG A 1 90 ? -11.314 -6.626 10.882 1.00 95.94 90 ARG A C 1
ATOM 691 O O . ARG A 1 90 ? -11.363 -5.644 11.627 1.00 95.94 90 ARG A O 1
ATOM 698 N N . ARG A 1 91 ? -12.396 -7.105 10.266 1.00 93.94 91 ARG A N 1
ATOM 699 C CA . ARG A 1 91 ? -13.715 -6.453 10.283 1.00 93.94 91 ARG A CA 1
ATOM 700 C C . ARG A 1 91 ? -14.251 -6.227 11.696 1.00 93.94 91 ARG A C 1
ATOM 702 O O . ARG A 1 91 ? -14.894 -5.219 11.962 1.00 93.94 91 ARG A O 1
ATOM 709 N N . GLU A 1 92 ? -13.923 -7.129 12.615 1.00 92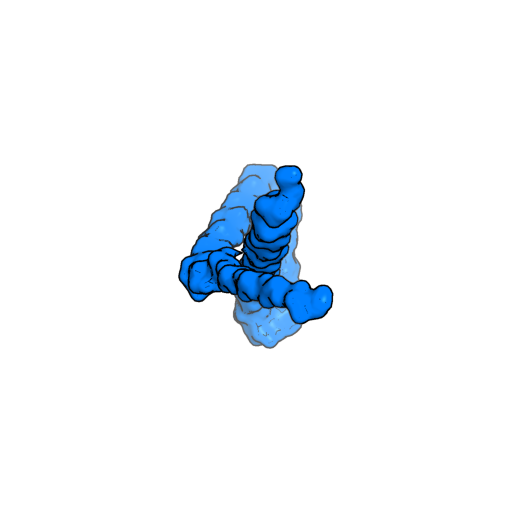.75 92 GLU A N 1
ATOM 710 C CA . GLU A 1 92 ? -14.277 -7.069 14.032 1.00 92.75 92 GLU A CA 1
ATOM 711 C C . GLU A 1 92 ? -13.638 -5.883 14.766 1.00 92.75 92 GLU A C 1
ATOM 713 O O . GLU A 1 92 ? -14.123 -5.475 15.815 1.00 92.75 92 GLU A O 1
ATOM 718 N N . LYS A 1 93 ? -12.576 -5.296 14.203 1.00 91.00 93 LYS A N 1
ATOM 719 C CA . LYS A 1 93 ? -11.867 -4.136 14.756 1.00 91.00 93 LYS A CA 1
ATOM 720 C C . LYS A 1 93 ? -12.268 -2.817 14.099 1.00 91.00 93 LYS A C 1
ATOM 722 O O . LYS A 1 93 ? -11.667 -1.801 14.430 1.00 91.00 93 LYS A O 1
ATOM 727 N N . ILE A 1 94 ? -13.222 -2.800 13.164 1.00 90.25 94 ILE A N 1
ATOM 728 C CA . ILE A 1 94 ? -13.639 -1.565 12.473 1.00 90.25 94 ILE A CA 1
ATOM 729 C C . ILE A 1 94 ? -14.403 -0.640 13.422 1.00 90.25 94 ILE A C 1
ATOM 731 O O . ILE A 1 94 ? -14.168 0.566 13.440 1.00 90.25 94 ILE A O 1
ATOM 735 N N . VAL A 1 95 ? -15.315 -1.205 14.212 1.00 89.75 95 VAL A N 1
ATOM 736 C CA . VAL A 1 95 ? -16.159 -0.445 15.137 1.00 89.75 95 VAL A CA 1
ATOM 737 C C . VAL A 1 95 ? -15.444 -0.347 16.490 1.00 89.75 95 VAL A C 1
ATOM 739 O O . VAL A 1 95 ? -15.068 -1.383 17.042 1.00 89.75 95 VAL A O 1
ATOM 742 N N . PRO A 1 96 ? -15.233 0.863 17.038 1.00 85.75 96 PRO A N 1
ATOM 743 C CA . PRO A 1 96 ? -14.656 1.012 18.367 1.00 85.75 96 PRO A CA 1
ATOM 744 C C . PRO A 1 96 ? -15.617 0.500 19.441 1.00 85.75 96 PRO A C 1
ATOM 746 O O . PRO A 1 96 ? -16.833 0.658 19.323 1.00 85.75 96 PRO A O 1
ATOM 749 N N . ALA A 1 97 ? -15.072 -0.045 20.529 1.00 83.81 97 ALA A N 1
ATOM 750 C CA . ALA A 1 97 ? -15.866 -0.334 21.719 1.00 83.81 97 ALA A CA 1
ATOM 751 C C . ALA A 1 97 ? -16.509 0.955 22.260 1.00 83.81 97 ALA A C 1
ATOM 753 O O . ALA A 1 97 ? -15.914 2.037 22.187 1.00 83.81 97 ALA A O 1
ATOM 754 N N . ALA A 1 98 ? -17.722 0.843 22.807 1.00 78.00 98 ALA A N 1
ATOM 755 C CA . ALA A 1 98 ? -18.386 1.972 23.445 1.00 78.00 98 ALA A CA 1
ATOM 756 C C . ALA A 1 98 ? -17.522 2.490 24.606 1.00 78.00 98 ALA A C 1
ATOM 758 O O . ALA A 1 98 ? -17.012 1.707 25.410 1.00 78.00 98 ALA A O 1
ATOM 759 N N . LEU A 1 99 ? -17.347 3.812 24.687 1.00 75.25 99 LEU A N 1
ATOM 760 C CA . LEU A 1 99 ? -16.696 4.415 25.846 1.00 75.25 99 LEU A CA 1
ATOM 761 C C . LEU A 1 99 ? -17.557 4.128 27.086 1.00 75.25 99 LEU A C 1
ATOM 763 O O . LEU A 1 99 ? -18.773 4.307 27.004 1.00 75.25 99 LEU A O 1
ATOM 767 N N . PRO A 1 100 ? -16.963 3.727 28.226 1.00 70.81 100 PRO A N 1
ATOM 768 C CA . PRO A 1 100 ? -17.707 3.628 29.472 1.00 70.81 100 PRO A CA 1
ATOM 769 C C . PRO A 1 100 ? -18.365 4.978 29.760 1.00 70.81 100 PRO A C 1
ATOM 771 O O . PRO A 1 100 ? -17.695 6.016 29.661 1.00 70.81 100 PRO A O 1
ATOM 774 N N . GLU A 1 101 ? -19.656 4.980 30.102 1.00 63.56 101 GLU A N 1
ATOM 775 C CA . GLU A 1 101 ? -20.302 6.189 30.606 1.00 63.56 101 GLU A CA 1
ATOM 776 C C . GLU A 1 101 ? -19.495 6.664 31.813 1.00 63.56 101 GLU A C 1
ATOM 778 O O . GLU A 1 101 ? -19.277 5.921 32.773 1.00 63.56 101 GLU A O 1
ATOM 783 N N . GLY A 1 102 ? -18.942 7.874 31.710 1.00 58.88 102 GLY A N 1
ATOM 784 C CA . GLY A 1 102 ? -18.159 8.453 32.789 1.00 58.88 102 GLY A CA 1
ATOM 785 C C . GLY A 1 102 ? -19.035 8.484 34.031 1.00 58.88 102 GLY A C 1
ATOM 786 O O . GLY A 1 102 ? -20.073 9.14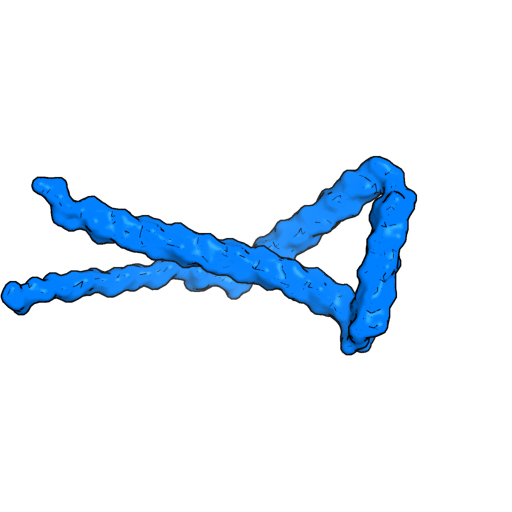1 34.018 1.00 58.88 102 GLY A O 1
ATOM 787 N N . LYS A 1 103 ? -18.635 7.746 35.070 1.00 51.25 103 LYS A N 1
ATOM 788 C CA . LYS A 1 103 ? -19.269 7.788 36.386 1.00 51.25 103 LYS A CA 1
ATOM 789 C C . LYS A 1 103 ? -19.426 9.263 36.759 1.00 51.25 103 LYS A C 1
ATOM 791 O O . LYS A 1 103 ? -18.423 9.975 36.798 1.00 51.25 103 LYS A O 1
ATOM 796 N N . ALA A 1 104 ? -20.665 9.720 36.944 1.00 57.06 104 ALA A N 1
ATOM 797 C CA . ALA A 1 104 ? -20.920 11.038 37.497 1.00 57.06 104 ALA A CA 1
ATOM 798 C C . ALA A 1 104 ? -20.188 11.092 38.840 1.00 57.06 104 ALA A C 1
ATOM 800 O O . ALA A 1 104 ? -20.482 10.307 39.743 1.00 57.06 104 ALA A O 1
ATOM 801 N N . ASP A 1 105 ? -19.159 11.927 38.912 1.00 57.94 105 ASP A N 1
ATOM 802 C CA . ASP A 1 105 ? -18.457 12.197 40.152 1.00 57.94 105 ASP A CA 1
ATOM 803 C C . ASP A 1 105 ? -19.440 12.952 41.050 1.00 57.94 105 ASP A C 1
ATOM 805 O O . ASP A 1 105 ? -19.741 14.124 40.825 1.00 57.94 105 ASP A O 1
ATOM 809 N N . HIS A 1 106 ? -20.066 12.222 41.971 1.00 51.03 106 HIS A N 1
ATOM 810 C CA . HIS A 1 106 ? -20.842 12.795 43.058 1.00 51.03 106 HIS A CA 1
ATOM 811 C C . HIS A 1 106 ? -19.877 13.031 44.217 1.00 51.03 106 HIS A C 1
ATOM 813 O O . HIS A 1 106 ? -19.655 12.135 45.034 1.00 51.03 106 HIS A O 1
ATOM 819 N N . GLY A 1 107 ? -19.308 14.235 44.239 1.00 44.84 107 GLY A N 1
ATOM 820 C CA . GLY A 1 107 ? -18.608 14.838 45.368 1.00 44.84 107 GLY A CA 1
ATOM 821 C C . GLY A 1 107 ? -19.157 16.232 45.610 1.00 44.84 107 GLY A C 1
ATOM 822 O O . GLY A 1 107 ? -19.239 16.992 44.619 1.00 44.84 107 GLY A O 1
#

pLDDT: mean 90.25, std 14.02, range [43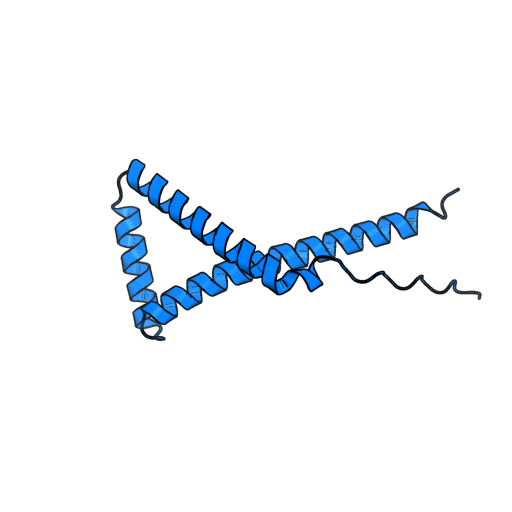.69, 98.31]

Radius of gyration: 21.98 Å; chains: 1; bounding box: 49×39×68 Å

Foldseek 3Di:
DPVPVVLVVVQVVVLVVLQCVLVVVLLVVLVVVVLVVQCVCLVVDPVRSVVSVCVVVVPLVPDDPVVVVVVVVVVVVSSVVSSVVVCVVCVVSNGDDDDPDPPPPPD

Secondary structure (DSSP, 8-state):
--TTHHHHHHHHHHHHHHHHHHHHHHHHHHHHHHHHHHHHHTTT-HHHHHHHHHHHHHHHHT--HHHHHHHHHHHHHHHHHHHHHHHHHTGGGSSPPPPPPPP----

Sequence (107 aa):
MAVGRQPALRSLLHFYLHLIGFTASTLLLTWGLFALFFVALGGFSLDGLMHQLNNLTARYVAASPDRIASFKNIFIAAHLLIAAGLIVLRREKIVPAALPEGKADHG